Protein AF-A0A227J1L3-F1 (afdb_monomer_lite)

Foldseek 3Di:
DPCPPCPPPDDDPVVVCVVPDVVVLVVDPQKDKDFDDDVPDTFWIWIKGWDWPDDPPDDTDIDMDTDDTDGHPVCPPVCRRVVRVVVVVD

Organism: Vibrio parahaemolyticus (NCBI:txid670)

InterPro domains:
  IPR000182 GNAT domain [PF00583] (14-89)
  IPR000182 GNAT domain [PS51186] (1-90)
  IPR016181 Acyl-CoA N-acyltransferase [SSF55729] (12-89)

Sequence (90 aa):
EHHVQSPELFKTAEEIEQEKSIARYIDNPECLVYVAKVGDEVIGFVSGHFCELTSVVSQPVMMGSVDELYVMPEYRKQGTAQALLDKIEA

pLDDT: mean 77.55, std 16.95, range [43.31, 95.81]

Radius of gyration: 17.52 Å; chains: 1; bounding box: 47×44×36 Å

Structure (mmCIF, N/CA/C/O backbone):
data_AF-A0A227J1L3-F1
#
_entry.id   AF-A0A227J1L3-F1
#
loop_
_atom_site.group_PDB
_atom_site.id
_atom_site.type_symbol
_atom_site.label_atom_id
_atom_site.label_alt_id
_atom_site.label_comp_id
_atom_site.label_asym_id
_atom_site.label_entity_id
_atom_site.label_seq_id
_atom_site.pdbx_PDB_ins_code
_atom_site.Cartn_x
_atom_site.Cartn_y
_atom_site.Cartn_z
_atom_site.occupancy
_atom_site.B_iso_or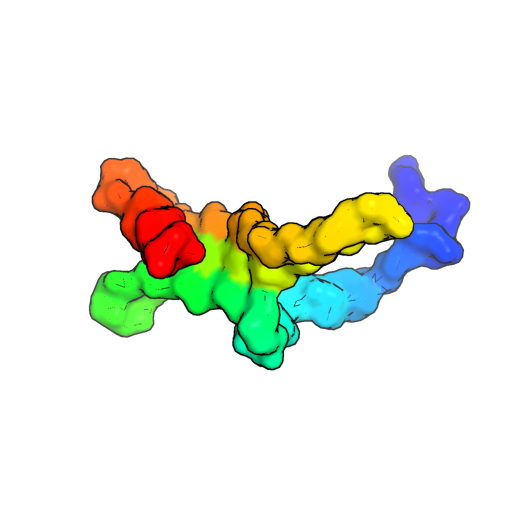_equiv
_atom_site.auth_seq_id
_atom_site.auth_comp_id
_atom_site.auth_asym_id
_atom_site.auth_atom_id
_atom_site.pdbx_PDB_model_num
ATOM 1 N N . GLU A 1 1 ? 12.481 32.066 -7.482 1.00 43.31 1 GLU A N 1
ATOM 2 C CA . GLU A 1 1 ? 11.603 30.885 -7.586 1.00 43.31 1 GLU A CA 1
ATOM 3 C C . GLU A 1 1 ? 12.178 29.918 -8.618 1.00 43.31 1 GLU A C 1
ATOM 5 O O . GLU A 1 1 ? 12.446 30.327 -9.741 1.00 43.31 1 GLU A O 1
ATOM 10 N N . HIS A 1 2 ? 12.483 28.683 -8.209 1.00 47.03 2 HIS A N 1
ATOM 11 C CA . HIS A 1 2 ? 13.324 27.723 -8.955 1.00 47.03 2 HIS A CA 1
ATOM 12 C C . HIS A 1 2 ? 12.676 27.141 -10.232 1.00 47.03 2 HIS A C 1
ATOM 14 O O . HIS A 1 2 ? 13.355 26.513 -11.036 1.00 47.03 2 HIS A O 1
ATOM 20 N N . HIS A 1 3 ? 11.383 27.376 -10.446 1.00 44.88 3 HIS A N 1
ATOM 21 C CA . HIS A 1 3 ? 10.557 26.798 -11.518 1.00 44.88 3 HIS A CA 1
ATOM 22 C C . HIS A 1 3 ? 10.606 27.603 -12.830 1.00 44.88 3 HIS A C 1
ATOM 24 O O . HIS A 1 3 ? 10.005 27.206 -13.820 1.00 44.88 3 HIS A O 1
ATOM 30 N N . VAL A 1 4 ? 11.335 28.725 -12.858 1.00 53.84 4 VAL A N 1
ATOM 31 C CA . VAL A 1 4 ? 11.438 29.611 -14.034 1.00 53.84 4 VAL A CA 1
ATOM 32 C C . VAL A 1 4 ? 12.769 29.431 -14.786 1.00 53.84 4 VAL A C 1
ATOM 34 O O . VAL A 1 4 ? 12.899 29.868 -15.923 1.00 53.84 4 VAL A O 1
ATOM 37 N N . GLN A 1 5 ? 13.773 28.771 -14.192 1.00 51.25 5 GLN A N 1
ATOM 38 C CA . GLN A 1 5 ? 15.148 28.801 -14.714 1.00 51.25 5 GLN A CA 1
ATOM 39 C C . GLN A 1 5 ? 15.543 27.662 -15.672 1.00 51.25 5 GLN A C 1
ATOM 41 O O . GLN A 1 5 ? 16.620 27.756 -16.258 1.00 51.25 5 GLN A O 1
ATOM 46 N N . SER A 1 6 ? 14.741 26.608 -15.873 1.00 45.25 6 SER A N 1
ATOM 47 C CA . SER A 1 6 ? 15.102 25.497 -16.785 1.00 45.25 6 SER A CA 1
ATOM 48 C C . SER A 1 6 ? 13.891 24.654 -17.227 1.00 45.25 6 SER A C 1
ATOM 50 O O . SER A 1 6 ? 13.715 23.541 -16.737 1.00 45.25 6 SER A O 1
ATOM 52 N N . PRO A 1 7 ? 13.052 25.134 -18.160 1.00 52.16 7 PRO A N 1
ATOM 53 C CA . PRO A 1 7 ? 11.909 24.371 -18.686 1.00 52.16 7 PRO A CA 1
ATOM 54 C C . PRO A 1 7 ? 12.293 23.050 -19.385 1.00 52.16 7 PRO A C 1
ATOM 56 O O . PRO A 1 7 ? 11.428 22.227 -19.638 1.00 52.16 7 PRO A O 1
ATOM 59 N N . GLU A 1 8 ? 13.579 22.820 -19.664 1.00 54.00 8 GLU A N 1
ATOM 60 C CA . GLU A 1 8 ? 14.098 21.593 -20.293 1.00 54.00 8 GLU A CA 1
ATOM 61 C C . GLU A 1 8 ? 14.336 20.441 -19.296 1.00 54.00 8 GLU A C 1
ATOM 63 O O . GLU A 1 8 ? 14.576 19.308 -19.701 1.00 54.00 8 GLU A O 1
ATOM 68 N N . LEU A 1 9 ? 14.290 20.725 -17.987 1.00 50.91 9 LEU A N 1
ATOM 69 C CA . LEU A 1 9 ? 14.564 19.761 -16.909 1.00 50.91 9 LEU A CA 1
ATOM 70 C C . LEU A 1 9 ? 13.318 19.379 -16.095 1.00 50.91 9 LEU A C 1
ATOM 72 O O . LEU A 1 9 ? 13.383 18.455 -15.285 1.00 50.91 9 LEU A O 1
ATOM 76 N N . PHE A 1 10 ? 12.194 20.072 -16.287 1.00 52.22 10 PHE A N 1
ATOM 77 C CA . PHE A 1 10 ? 10.962 19.849 -15.532 1.00 52.22 10 PHE A CA 1
ATOM 78 C C . PHE A 1 10 ? 9.835 19.418 -16.468 1.00 52.22 10 PHE A C 1
ATOM 80 O O . PHE A 1 10 ? 9.537 20.104 -17.442 1.00 52.22 10 PHE A O 1
ATOM 87 N N . LYS A 1 11 ? 9.202 18.286 -16.146 1.00 52.75 11 LYS A N 1
ATOM 88 C CA . LYS A 1 11 ? 8.024 17.782 -16.861 1.00 52.75 11 LYS A CA 1
ATOM 89 C C . LYS A 1 11 ? 6.883 18.792 -16.767 1.00 52.75 11 LYS A C 1
ATOM 91 O O . LYS A 1 11 ? 6.715 19.461 -15.742 1.00 52.75 11 LYS A O 1
ATOM 96 N N . THR A 1 12 ? 6.100 18.901 -17.831 1.00 61.91 12 THR A N 1
ATOM 97 C CA . THR A 1 12 ? 4.910 19.753 -17.851 1.00 61.91 12 THR A CA 1
ATOM 98 C C . THR A 1 12 ? 3.871 19.260 -16.839 1.00 61.91 12 THR A C 1
ATOM 100 O O . THR A 1 12 ? 3.869 18.096 -16.439 1.00 61.91 12 THR A O 1
ATOM 103 N N . ALA A 1 13 ? 2.965 20.144 -16.411 1.00 59.34 13 ALA A N 1
ATOM 104 C CA . ALA A 1 13 ? 1.895 19.780 -15.476 1.00 59.34 13 ALA A CA 1
ATOM 105 C C . ALA A 1 13 ? 1.040 18.608 -15.997 1.00 59.34 13 ALA A C 1
ATOM 107 O O . ALA A 1 13 ? 0.665 17.735 -15.221 1.00 59.34 13 ALA A O 1
ATOM 108 N N . GLU A 1 14 ? 0.811 18.563 -17.309 1.00 58.28 14 GLU A N 1
ATOM 109 C CA . GLU A 1 14 ? 0.051 17.515 -17.992 1.00 58.28 14 GLU A CA 1
ATOM 110 C C . GLU A 1 14 ? 0.787 16.163 -17.982 1.00 58.28 14 GLU A C 1
ATOM 112 O O . GLU A 1 14 ? 0.188 15.126 -17.707 1.00 58.28 14 GLU A O 1
ATOM 117 N N . GLU A 1 15 ? 2.109 16.165 -18.179 1.00 56.94 15 GLU A N 1
ATOM 118 C CA . GLU A 1 15 ? 2.938 14.957 -18.055 1.00 56.94 15 GLU A CA 1
ATOM 119 C C . GLU A 1 15 ? 2.995 14.447 -16.607 1.00 56.94 15 GLU A C 1
ATOM 121 O O . GLU A 1 15 ? 2.943 13.242 -16.368 1.00 56.94 15 GLU A O 1
ATOM 126 N N . ILE A 1 16 ? 3.045 15.353 -15.626 1.00 57.34 16 ILE A N 1
ATOM 127 C CA . ILE A 1 16 ? 3.022 14.999 -14.198 1.00 57.34 16 ILE A CA 1
ATOM 128 C C . ILE A 1 16 ? 1.672 14.378 -13.811 1.00 57.34 16 ILE A C 1
ATOM 130 O O . ILE A 1 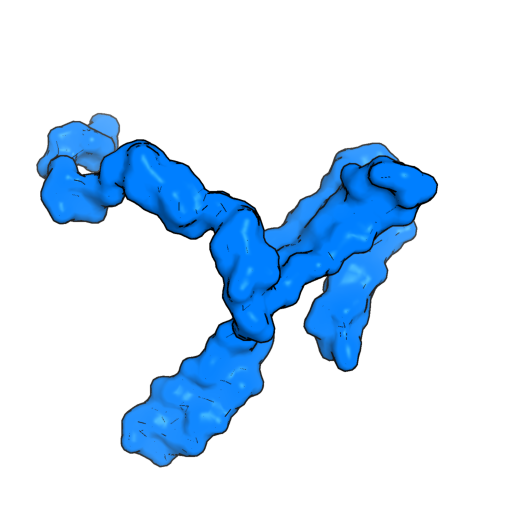16 ? 1.631 13.439 -13.017 1.00 57.34 16 ILE A O 1
ATOM 134 N N . GLU A 1 17 ? 0.568 14.886 -14.355 1.00 54.22 17 GLU A N 1
ATOM 135 C CA . GLU A 1 17 ? -0.779 14.372 -14.098 1.00 54.22 17 GLU A CA 1
ATOM 136 C C . GLU A 1 17 ? -0.993 12.988 -14.736 1.00 54.22 17 GLU A C 1
ATOM 138 O O . GLU A 1 17 ? -1.554 12.092 -14.103 1.00 54.22 17 GLU A O 1
ATOM 143 N N . GLN A 1 18 ? -0.457 12.766 -15.943 1.00 54.25 18 GLN A N 1
ATOM 144 C CA . GLN A 1 18 ? -0.478 11.454 -16.599 1.00 54.25 18 GLN A CA 1
ATOM 145 C C . GLN A 1 18 ? 0.397 10.405 -15.894 1.00 54.25 18 GLN A C 1
ATOM 147 O O . GLN A 1 18 ? 0.037 9.224 -15.888 1.00 54.25 18 GLN A O 1
ATOM 152 N N . GLU A 1 19 ? 1.520 10.806 -15.290 1.00 53.81 19 GLU A N 1
ATOM 153 C CA . GLU A 1 19 ? 2.377 9.908 -14.500 1.00 53.81 19 GLU A CA 1
ATOM 154 C C . GLU A 1 19 ? 1.807 9.591 -13.112 1.00 53.81 19 GLU A C 1
ATOM 156 O O . GLU A 1 19 ? 2.052 8.507 -12.590 1.00 53.81 19 GLU A O 1
ATOM 161 N N . LYS A 1 20 ? 1.008 10.490 -12.524 1.00 50.12 20 LYS A N 1
ATOM 162 C CA . LYS A 1 20 ? 0.382 10.308 -11.200 1.00 50.12 20 LYS A CA 1
ATOM 163 C C . LYS A 1 20 ? -1.004 9.662 -11.240 1.00 50.12 20 LYS A C 1
ATOM 165 O O . LYS A 1 20 ? -1.702 9.629 -10.226 1.00 50.12 20 LYS A O 1
ATOM 170 N N . SER A 1 21 ? -1.441 9.167 -12.395 1.00 56.38 21 SER A N 1
ATOM 171 C CA . SER A 1 21 ? -2.756 8.545 -12.509 1.00 56.38 21 SER A CA 1
ATOM 172 C C . SER A 1 21 ? -2.799 7.208 -11.764 1.00 56.38 21 SER A C 1
ATOM 174 O O . SER A 1 21 ? -2.208 6.220 -12.203 1.00 56.38 21 SER A O 1
ATOM 176 N N . ILE A 1 22 ? -3.572 7.155 -10.674 1.00 59.00 22 ILE A N 1
ATOM 177 C CA . ILE A 1 22 ? -3.829 5.928 -9.902 1.00 59.00 22 ILE A CA 1
ATOM 178 C C . ILE A 1 22 ? -4.387 4.790 -10.773 1.00 59.00 22 ILE A C 1
ATOM 180 O O . ILE A 1 22 ? -4.169 3.621 -10.475 1.00 59.00 22 ILE A O 1
ATOM 184 N N . ALA A 1 23 ? -5.051 5.117 -11.889 1.00 58.62 23 ALA A N 1
ATOM 185 C CA . ALA A 1 23 ? -5.579 4.133 -12.830 1.00 58.62 23 ALA A CA 1
ATOM 186 C C . ALA A 1 23 ? -4.471 3.257 -13.440 1.00 58.62 23 ALA A C 1
ATOM 188 O O . ALA A 1 23 ? -4.633 2.046 -13.524 1.00 58.62 23 ALA A O 1
ATOM 189 N N . ARG A 1 24 ? -3.306 3.833 -13.776 1.00 57.34 24 ARG A N 1
ATOM 190 C CA . ARG A 1 24 ? -2.168 3.050 -14.297 1.00 57.34 24 ARG A CA 1
ATOM 191 C C . ARG A 1 24 ? -1.513 2.193 -13.223 1.00 57.34 24 ARG A C 1
ATOM 193 O O . ARG A 1 24 ? -0.976 1.141 -13.544 1.00 57.34 24 ARG A O 1
ATOM 200 N N . TYR A 1 25 ? -1.566 2.638 -11.970 1.00 56.28 25 TYR A N 1
ATOM 201 C CA . TYR A 1 25 ? -1.109 1.847 -10.833 1.00 56.28 25 TYR A CA 1
ATOM 202 C C . TYR A 1 25 ? -2.029 0.640 -10.598 1.00 56.28 25 TYR A C 1
ATOM 204 O O . TYR A 1 25 ? -1.558 -0.441 -10.292 1.00 56.28 25 TYR A O 1
ATOM 212 N N . ILE A 1 26 ? -3.339 0.790 -10.803 1.00 59.25 26 ILE A N 1
ATOM 213 C CA . ILE A 1 26 ? -4.297 -0.323 -10.716 1.00 59.25 26 ILE A CA 1
ATOM 214 C C . ILE A 1 26 ? -4.140 -1.304 -11.892 1.00 59.25 26 ILE A C 1
ATOM 216 O O . ILE A 1 26 ? -4.306 -2.506 -11.708 1.00 59.25 26 ILE A O 1
ATOM 220 N N . ASP A 1 27 ? -3.812 -0.806 -13.086 1.00 60.34 27 ASP A N 1
ATOM 221 C CA . ASP A 1 27 ? -3.672 -1.629 -14.297 1.00 60.34 27 ASP A CA 1
ATOM 222 C C . ASP A 1 27 ? -2.305 -2.328 -14.430 1.00 60.34 27 ASP A C 1
ATOM 224 O O . ASP A 1 27 ? -2.127 -3.174 -15.310 1.00 60.34 27 ASP A O 1
ATOM 228 N N . ASN A 1 28 ? -1.322 -1.988 -13.590 1.00 69.69 28 ASN A N 1
ATOM 229 C CA . ASN A 1 28 ? -0.012 -2.629 -13.621 1.00 69.69 28 ASN A CA 1
ATOM 230 C C . ASN A 1 28 ? -0.038 -3.926 -12.788 1.00 69.69 28 ASN A C 1
ATOM 232 O O . ASN A 1 28 ? -0.279 -3.857 -11.585 1.00 69.69 28 ASN A O 1
ATOM 236 N N . PRO A 1 29 ? 0.252 -5.104 -13.379 1.00 71.19 29 PRO A N 1
ATOM 237 C CA . PRO A 1 29 ? 0.253 -6.374 -12.649 1.00 71.19 29 PRO A CA 1
ATOM 238 C C . PRO A 1 29 ? 1.287 -6.443 -11.517 1.00 71.19 29 PRO A C 1
ATOM 240 O O . PRO A 1 29 ? 1.147 -7.279 -10.628 1.00 71.19 29 PRO A O 1
ATOM 243 N N . GLU A 1 30 ? 2.307 -5.582 -11.535 1.00 73.88 30 GLU A N 1
ATOM 244 C CA . GLU A 1 30 ? 3.315 -5.493 -10.471 1.00 73.88 30 GLU A CA 1
ATOM 245 C C . GLU A 1 30 ? 2.949 -4.476 -9.385 1.00 73.88 30 GLU A C 1
ATOM 247 O O . GLU A 1 30 ? 3.689 -4.307 -8.422 1.00 73.88 30 GLU A O 1
ATOM 252 N N . CYS A 1 31 ? 1.806 -3.807 -9.510 1.00 80.25 31 CYS A N 1
ATOM 253 C CA . CYS A 1 31 ? 1.298 -2.850 -8.543 1.00 80.25 31 CYS A CA 1
ATOM 254 C C . CYS A 1 31 ? 0.096 -3.433 -7.788 1.00 80.25 31 CYS A C 1
ATOM 256 O O . CYS A 1 31 ? -0.794 -4.070 -8.347 1.00 80.25 31 CYS A O 1
ATOM 258 N N . LEU A 1 32 ? 0.055 -3.185 -6.486 1.00 85.81 32 LEU A N 1
ATOM 259 C CA . LEU A 1 32 ? -0.988 -3.613 -5.570 1.00 85.81 32 LEU A CA 1
ATOM 260 C C . LEU A 1 32 ? -1.652 -2.389 -4.959 1.00 85.81 32 LEU A C 1
ATOM 262 O O . LEU A 1 32 ? -0.981 -1.507 -4.427 1.00 85.81 32 LEU A O 1
ATOM 266 N N . VAL A 1 33 ? -2.983 -2.364 -4.977 1.00 89.94 33 VAL A N 1
ATOM 267 C CA . VAL A 1 33 ? -3.771 -1.363 -4.254 1.00 89.94 33 VAL A CA 1
ATOM 268 C C . VAL A 1 33 ? -4.822 -2.072 -3.418 1.00 89.94 33 VAL A C 1
ATOM 270 O O . VAL A 1 33 ? -5.691 -2.766 -3.948 1.00 89.94 33 VAL A O 1
ATOM 273 N N . TYR A 1 34 ? -4.774 -1.861 -2.106 1.00 92.88 34 TYR A N 1
ATOM 274 C CA . TYR A 1 34 ? -5.806 -2.322 -1.184 1.00 92.88 34 TYR A CA 1
ATOM 275 C C . TYR A 1 34 ? -6.561 -1.138 -0.599 1.00 92.88 34 TYR A C 1
ATOM 277 O O . TYR A 1 34 ? -5.987 -0.090 -0.315 1.00 92.88 34 TYR A O 1
ATOM 285 N N . VAL A 1 35 ? -7.863 -1.322 -0.389 1.00 94.56 35 VAL A N 1
ATOM 286 C CA . VAL A 1 35 ? -8.749 -0.302 0.179 1.00 94.56 35 VAL A CA 1
ATOM 287 C C . VAL A 1 35 ? -9.417 -0.822 1.444 1.00 94.56 35 VAL A C 1
ATOM 289 O O . VAL A 1 35 ? -9.904 -1.951 1.488 1.00 94.56 35 VAL A O 1
ATOM 292 N N . ALA A 1 36 ? -9.466 0.020 2.471 1.00 94.88 36 ALA A N 1
ATOM 293 C CA . ALA A 1 36 ? -10.247 -0.221 3.673 1.00 94.88 36 ALA A CA 1
ATOM 294 C C . ALA A 1 36 ? -11.645 0.364 3.470 1.00 94.88 36 ALA A C 1
ATOM 296 O O . ALA A 1 36 ? -11.782 1.514 3.046 1.00 94.88 36 ALA A O 1
ATOM 297 N N . LYS A 1 37 ? -12.679 -0.422 3.781 1.00 94.88 37 LYS A N 1
ATOM 298 C CA . LYS A 1 37 ? -14.076 -0.021 3.604 1.00 94.88 37 LYS A CA 1
ATOM 299 C C . LYS A 1 37 ? -14.891 -0.192 4.877 1.00 94.88 37 LYS A C 1
ATOM 301 O O . LYS A 1 37 ? -14.704 -1.166 5.605 1.00 94.88 37 LYS A O 1
ATOM 306 N N . VAL A 1 38 ? -15.830 0.724 5.093 1.00 92.62 38 VAL A N 1
ATOM 307 C CA . VAL A 1 38 ? -16.914 0.598 6.074 1.00 92.62 38 VAL A CA 1
ATOM 308 C C . VAL A 1 38 ? -18.225 0.668 5.298 1.00 92.62 38 VAL A C 1
ATOM 310 O O . VAL A 1 38 ? -18.608 1.718 4.792 1.00 92.62 38 VAL A O 1
ATOM 313 N N . GLY A 1 39 ? -18.888 -0.479 5.138 1.00 91.56 39 GLY A N 1
ATOM 314 C CA . GLY A 1 39 ? -19.979 -0.603 4.169 1.00 91.56 39 GLY A CA 1
ATOM 315 C C . GLY A 1 39 ? -19.468 -0.371 2.743 1.00 91.56 39 GLY A C 1
ATOM 316 O O . GLY A 1 39 ? -18.500 -1.008 2.327 1.00 91.56 39 GLY A O 1
ATOM 317 N N . ASP A 1 40 ? -20.096 0.561 2.024 1.00 92.12 40 ASP A N 1
ATOM 318 C CA . ASP A 1 40 ? -19.699 0.955 0.665 1.00 92.12 40 ASP A CA 1
ATOM 319 C C . ASP A 1 40 ? -18.701 2.127 0.627 1.00 92.12 40 ASP A C 1
ATOM 321 O O . ASP A 1 40 ? -18.198 2.478 -0.442 1.00 92.12 40 ASP A O 1
ATOM 325 N N . GLU A 1 41 ? -18.375 2.726 1.776 1.00 93.38 41 GLU A N 1
ATOM 326 C CA . GLU A 1 41 ? -17.477 3.878 1.853 1.00 93.38 41 GLU A CA 1
ATOM 327 C C . GLU A 1 41 ? -16.016 3.441 1.999 1.00 93.38 41 GLU A C 1
ATOM 329 O O . GLU A 1 41 ? -15.675 2.628 2.862 1.00 93.38 41 GLU A O 1
ATOM 334 N N . VAL A 1 42 ? -15.135 3.995 1.162 1.00 94.56 42 VAL A N 1
ATOM 335 C CA . VAL A 1 42 ? -13.683 3.794 1.256 1.00 94.56 42 VAL A CA 1
ATOM 336 C C . VAL A 1 42 ? -13.106 4.786 2.261 1.00 94.56 42 VAL A C 1
ATOM 338 O O . VAL A 1 42 ? -13.110 5.988 2.023 1.00 94.56 42 VAL A O 1
ATOM 341 N N . ILE A 1 43 ? -12.559 4.267 3.359 1.00 95.25 43 ILE A N 1
ATOM 342 C CA . ILE A 1 43 ? -12.033 5.065 4.480 1.00 95.25 43 ILE A CA 1
ATOM 343 C C . ILE A 1 43 ? -10.498 5.162 4.493 1.00 95.25 43 ILE A C 1
ATOM 345 O O . ILE A 1 43 ? -9.907 5.844 5.335 1.00 95.25 43 ILE A O 1
ATOM 349 N N . GLY A 1 44 ? -9.832 4.463 3.575 1.00 94.00 44 GLY A N 1
ATOM 350 C CA . GLY A 1 44 ? -8.381 4.465 3.435 1.00 94.00 44 GLY A CA 1
ATOM 351 C C . GLY A 1 44 ? -7.895 3.514 2.349 1.00 94.00 44 GLY A C 1
ATOM 352 O O . GLY A 1 44 ? -8.657 2.684 1.851 1.00 94.00 44 GLY A O 1
ATOM 353 N N . PHE A 1 45 ? -6.622 3.632 1.995 1.00 95.44 45 PHE A N 1
ATOM 354 C CA . PHE A 1 45 ? -5.969 2.769 1.019 1.00 95.44 45 PHE A CA 1
ATOM 355 C C . PHE A 1 45 ? -4.477 2.616 1.315 1.00 95.44 45 PHE A C 1
ATOM 357 O O . PHE A 1 45 ? -3.888 3.444 2.014 1.00 95.44 45 PHE A O 1
ATOM 364 N N . VAL A 1 46 ? -3.887 1.561 0.758 1.00 94.62 46 VAL A N 1
ATOM 365 C CA . VAL A 1 46 ? -2.441 1.364 0.649 1.00 94.62 46 VAL A CA 1
ATOM 366 C C . VAL A 1 46 ? -2.100 0.985 -0.787 1.00 94.62 46 VAL A C 1
ATOM 368 O O . VAL A 1 46 ? -2.838 0.216 -1.409 1.00 94.62 46 VAL A O 1
ATOM 371 N N . SER A 1 47 ? -1.007 1.532 -1.304 1.00 91.75 47 SER A N 1
ATOM 372 C CA . SER A 1 47 ? -0.429 1.178 -2.595 1.00 91.75 47 SER A CA 1
ATOM 373 C C . SER A 1 47 ? 1.006 0.691 -2.411 1.00 91.75 47 SER A C 1
ATOM 375 O O . SER A 1 47 ? 1.750 1.192 -1.564 1.00 91.75 47 SER A O 1
ATOM 377 N N . GLY A 1 48 ? 1.391 -0.317 -3.182 1.00 89.25 48 GLY A N 1
ATOM 378 C CA . GLY A 1 48 ? 2.761 -0.806 -3.235 1.00 89.25 48 GLY A CA 1
ATOM 379 C C . GLY A 1 48 ? 3.058 -1.501 -4.554 1.00 89.25 48 GLY A C 1
ATOM 380 O O . GLY A 1 48 ? 2.143 -1.932 -5.251 1.00 89.25 48 GLY A O 1
ATOM 381 N N . HIS A 1 49 ? 4.326 -1.570 -4.926 1.00 87.56 49 HIS A N 1
ATOM 382 C CA . HIS A 1 49 ? 4.755 -2.190 -6.172 1.00 87.56 49 HIS A CA 1
ATOM 383 C C . HIS A 1 49 ? 5.860 -3.204 -5.913 1.00 87.56 49 HIS A C 1
ATOM 385 O O . HIS A 1 49 ? 6.653 -3.063 -4.979 1.00 87.56 49 HIS A O 1
ATOM 391 N N . PHE A 1 50 ? 5.919 -4.219 -6.763 1.00 85.25 50 PHE A N 1
ATOM 392 C CA . PHE A 1 50 ? 7.044 -5.128 -6.846 1.00 85.25 50 PHE A CA 1
ATOM 393 C C . PHE A 1 50 ? 8.096 -4.553 -7.789 1.00 85.25 50 PHE A C 1
ATOM 395 O O . PHE A 1 50 ? 7.782 -3.958 -8.818 1.00 85.25 50 PHE A O 1
ATOM 402 N N . CYS A 1 51 ? 9.360 -4.706 -7.418 1.00 78.69 51 CYS A N 1
ATOM 403 C CA . CYS A 1 51 ? 10.483 -4.409 -8.284 1.00 78.69 51 CYS A CA 1
ATOM 404 C C . CYS A 1 51 ? 11.576 -5.461 -8.109 1.00 78.69 51 CYS A C 1
ATOM 406 O O . CYS A 1 51 ? 11.831 -5.971 -7.015 1.00 78.69 51 CYS A O 1
ATOM 408 N N . GLU A 1 52 ? 12.254 -5.782 -9.204 1.00 77.50 52 GLU A N 1
ATOM 409 C CA . GLU A 1 52 ? 13.442 -6.618 -9.148 1.00 77.50 52 GLU A CA 1
ATOM 410 C C . GLU A 1 52 ? 14.672 -5.753 -8.885 1.00 77.50 52 GLU A C 1
ATOM 412 O O . GLU A 1 52 ? 15.034 -4.880 -9.678 1.00 77.50 52 GLU A O 1
ATOM 417 N N . LEU A 1 53 ? 15.376 -6.031 -7.788 1.00 72.38 53 LEU A N 1
ATOM 418 C CA . LEU A 1 53 ? 16.704 -5.476 -7.585 1.00 72.38 53 LEU A CA 1
ATOM 419 C C . LEU A 1 53 ? 17.694 -6.241 -8.469 1.00 72.38 53 LEU A C 1
ATOM 421 O O . LEU A 1 53 ? 18.199 -7.303 -8.096 1.00 72.38 53 LEU A O 1
ATOM 425 N N . THR A 1 54 ? 17.978 -5.700 -9.651 1.00 71.75 54 THR A N 1
ATOM 426 C CA . THR A 1 54 ? 18.953 -6.275 -10.583 1.00 71.75 54 THR A CA 1
ATOM 427 C C . THR A 1 54 ? 20.355 -5.738 -10.305 1.00 71.75 54 THR A C 1
ATOM 429 O O . THR A 1 54 ? 20.578 -4.527 -10.303 1.00 71.75 54 THR A O 1
ATOM 432 N N . SER A 1 55 ? 21.323 -6.634 -10.122 1.00 71.44 55 SER A N 1
ATOM 433 C CA . SER A 1 55 ? 22.746 -6.301 -10.009 1.00 71.44 55 SER A CA 1
ATOM 434 C C . SER A 1 55 ? 23.521 -6.952 -11.148 1.00 71.44 55 SER A C 1
ATOM 436 O O . SER A 1 55 ? 23.210 -8.062 -11.565 1.00 71.44 55 SER A O 1
ATOM 438 N N . VAL A 1 56 ? 24.581 -6.294 -11.620 1.00 73.62 56 VAL A N 1
ATOM 439 C CA . VAL A 1 56 ? 25.459 -6.825 -12.680 1.00 73.62 56 VAL A CA 1
ATOM 440 C C . VAL A 1 56 ? 26.225 -8.088 -12.269 1.00 73.62 56 VAL A C 1
ATOM 442 O O . VAL A 1 56 ? 26.755 -8.788 -13.126 1.00 73.62 56 VAL A O 1
ATOM 445 N N . VAL A 1 57 ? 26.299 -8.377 -10.968 1.00 78.50 57 VAL A N 1
ATOM 446 C CA . VAL A 1 57 ? 27.060 -9.508 -10.409 1.00 78.50 57 VAL A CA 1
ATOM 447 C C . VAL A 1 57 ? 26.215 -10.472 -9.574 1.00 78.50 57 VAL A C 1
ATOM 449 O O . VAL A 1 57 ? 26.728 -11.511 -9.163 1.00 78.50 57 VAL A O 1
ATOM 452 N N . SER A 1 58 ? 24.939 -10.163 -9.328 1.00 72.38 58 SER A N 1
ATOM 453 C CA . SER A 1 58 ? 24.074 -10.955 -8.443 1.00 72.38 58 SER A CA 1
ATOM 454 C C . SER A 1 58 ? 22.765 -11.330 -9.128 1.00 72.38 58 SER A C 1
ATOM 456 O O . SER A 1 58 ? 22.317 -10.646 -10.044 1.00 72.38 58 SER A O 1
ATOM 458 N N . GLN A 1 59 ? 22.139 -12.413 -8.662 1.00 75.19 59 GLN A N 1
ATOM 459 C CA . GLN A 1 59 ? 20.807 -12.801 -9.123 1.00 75.19 59 GLN A CA 1
ATOM 460 C C . GLN A 1 59 ? 19.77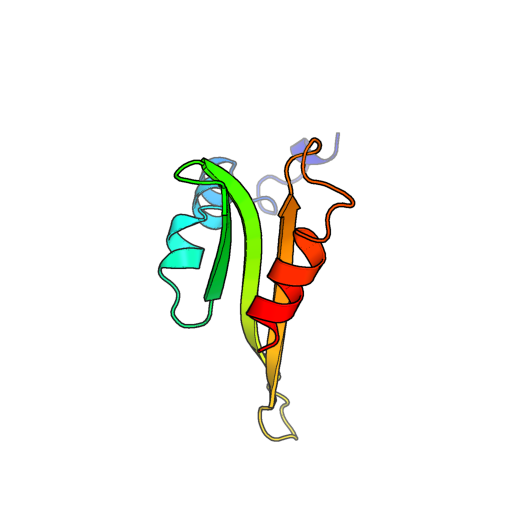4 -11.713 -8.776 1.00 75.19 59 GLN A C 1
ATOM 462 O O . GLN A 1 59 ? 19.897 -11.109 -7.706 1.00 75.19 59 GLN A O 1
ATOM 467 N N . PRO A 1 60 ? 18.776 -11.469 -9.647 1.00 77.94 60 PRO A N 1
ATOM 468 C CA . 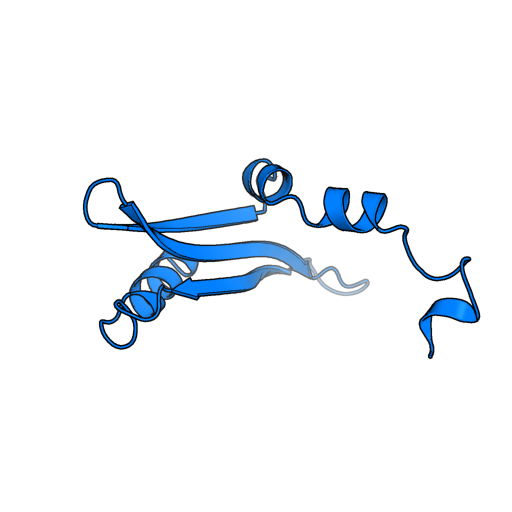PRO A 1 60 ? 17.665 -10.578 -9.339 1.00 77.94 60 PRO A CA 1
ATOM 469 C C . PRO A 1 60 ? 16.954 -11.030 -8.065 1.00 77.94 60 PRO A C 1
ATOM 471 O O . PRO A 1 60 ? 16.667 -12.217 -7.894 1.00 77.94 60 PRO A O 1
ATOM 474 N N . VAL A 1 61 ? 16.683 -10.083 -7.171 1.00 81.31 61 VAL A N 1
ATOM 475 C CA . VAL A 1 61 ? 15.889 -10.328 -5.964 1.00 81.31 61 VAL A CA 1
ATOM 476 C C . VAL A 1 61 ? 14.582 -9.568 -6.105 1.00 81.31 61 VAL A C 1
ATOM 478 O O . VAL A 1 61 ? 14.599 -8.345 -6.236 1.00 81.31 61 VAL A O 1
ATOM 481 N N . MET A 1 62 ? 13.466 -10.293 -6.072 1.00 82.19 62 MET A N 1
ATOM 482 C CA . MET A 1 62 ? 12.135 -9.695 -6.048 1.00 82.19 62 MET A CA 1
ATOM 483 C C . MET A 1 62 ? 11.919 -8.990 -4.705 1.00 82.19 62 MET A C 1
ATOM 485 O O . MET A 1 62 ? 12.069 -9.610 -3.649 1.00 82.19 62 MET A O 1
ATOM 489 N N . MET A 1 63 ? 11.588 -7.703 -4.743 1.00 85.81 63 MET A N 1
ATOM 490 C CA . MET A 1 63 ? 11.309 -6.872 -3.573 1.00 85.81 63 MET A CA 1
ATOM 491 C C . MET A 1 63 ? 9.965 -6.163 -3.739 1.00 85.81 63 MET A C 1
ATOM 493 O O . MET A 1 63 ? 9.548 -5.879 -4.855 1.00 85.81 63 MET A O 1
ATOM 497 N N . GLY A 1 64 ? 9.288 -5.881 -2.627 1.00 86.06 64 GLY A N 1
ATOM 498 C CA . GLY A 1 64 ? 8.084 -5.050 -2.596 1.00 86.06 64 GLY A CA 1
ATOM 499 C C . GLY A 1 64 ? 8.365 -3.721 -1.898 1.00 86.06 64 GLY A C 1
ATOM 500 O O . GLY A 1 64 ? 9.087 -3.690 -0.901 1.00 86.06 64 GLY A O 1
ATOM 501 N N . SER A 1 65 ? 7.792 -2.634 -2.406 1.00 86.31 65 SER A N 1
ATOM 502 C CA . SER A 1 65 ? 7.817 -1.304 -1.791 1.00 86.31 65 SER A CA 1
ATOM 503 C C . SER A 1 65 ? 6.394 -0.846 -1.494 1.00 86.31 65 SER A C 1
ATOM 505 O O . SER A 1 65 ? 5.519 -1.001 -2.340 1.00 86.31 65 SER A O 1
ATOM 507 N N . VAL A 1 66 ? 6.166 -0.260 -0.316 1.00 90.06 66 VAL A N 1
ATOM 508 C CA . VAL A 1 66 ? 4.924 0.464 -0.002 1.00 90.06 66 VAL A CA 1
ATOM 509 C C . VAL A 1 66 ? 5.136 1.928 -0.370 1.00 90.06 66 VAL A C 1
ATOM 511 O O . VAL A 1 66 ? 6.017 2.577 0.192 1.00 90.06 66 VAL A O 1
ATOM 514 N N . ASP A 1 67 ? 4.331 2.440 -1.297 1.00 86.75 67 ASP A N 1
ATOM 515 C CA . ASP A 1 67 ? 4.484 3.799 -1.820 1.00 86.75 67 ASP A CA 1
ATOM 516 C C . ASP A 1 67 ? 3.626 4.790 -1.036 1.00 86.75 67 ASP A C 1
ATOM 518 O O . ASP A 1 67 ? 4.127 5.792 -0.520 1.00 86.75 67 ASP A O 1
ATOM 522 N N . GLU A 1 68 ? 2.328 4.504 -0.910 1.00 90.31 68 GLU A N 1
ATOM 523 C CA . GLU A 1 68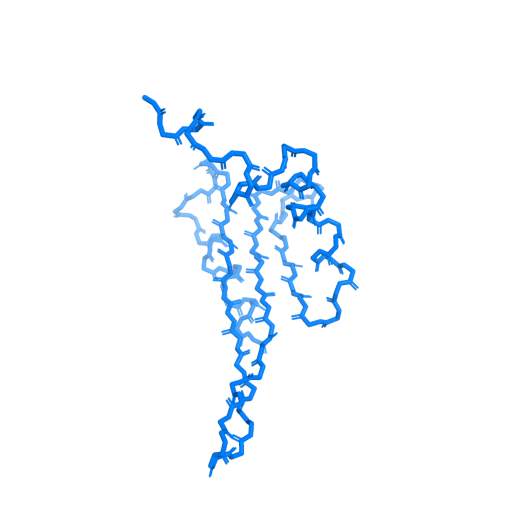 ? 1.378 5.400 -0.259 1.00 90.31 68 GLU A CA 1
ATOM 524 C C . GLU A 1 68 ? 0.488 4.641 0.722 1.00 90.31 68 GLU A C 1
ATOM 526 O O . GLU A 1 68 ? 0.034 3.526 0.477 1.00 90.31 68 GLU A O 1
ATOM 531 N N . LEU A 1 69 ? 0.199 5.285 1.851 1.00 92.69 69 LEU A N 1
ATOM 532 C CA . LEU A 1 69 ? -0.742 4.802 2.851 1.00 92.69 69 LEU A CA 1
ATOM 533 C C . LEU A 1 69 ? -1.544 5.988 3.370 1.00 92.69 69 LEU A C 1
ATOM 535 O O . LEU A 1 69 ? -0.990 6.941 3.925 1.00 92.69 69 LEU A O 1
ATOM 539 N N . TYR A 1 70 ? -2.863 5.916 3.231 1.00 94.50 70 TYR A N 1
ATOM 540 C CA . TYR A 1 70 ? -3.757 6.958 3.707 1.00 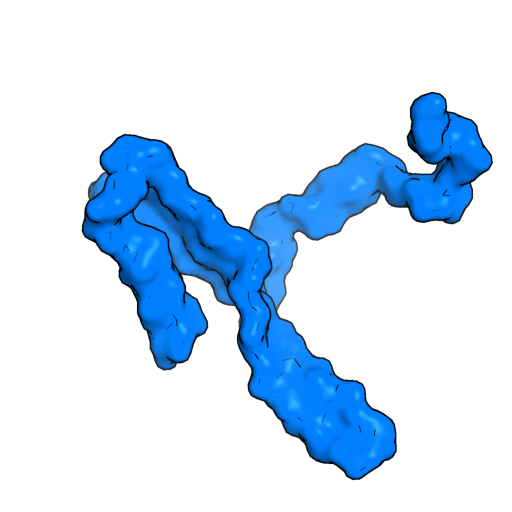94.50 70 TYR A CA 1
ATOM 541 C C . TYR A 1 70 ? -4.957 6.375 4.440 1.00 94.50 70 TYR A C 1
ATOM 543 O O . TYR A 1 70 ? -5.576 5.409 4.007 1.00 94.50 70 TYR A O 1
ATOM 551 N N . VAL A 1 71 ? -5.321 7.023 5.546 1.00 95.81 71 VAL A N 1
ATOM 552 C CA . VAL A 1 71 ? -6.542 6.745 6.304 1.00 95.81 71 VAL A CA 1
ATOM 553 C C . VAL A 1 71 ? -7.202 8.073 6.658 1.00 95.81 71 VAL A C 1
ATOM 555 O O . VAL A 1 71 ? -6.527 9.006 7.128 1.00 95.81 71 VAL A O 1
ATOM 558 N N . MET A 1 72 ? -8.518 8.147 6.460 1.00 93.94 72 MET A N 1
ATOM 559 C CA . MET A 1 72 ? -9.334 9.294 6.852 1.00 93.94 72 MET A CA 1
ATOM 560 C C . MET A 1 72 ? -9.134 9.611 8.343 1.00 93.94 72 MET A C 1
ATOM 562 O O . MET A 1 72 ? -9.108 8.685 9.157 1.00 93.94 72 MET A O 1
ATOM 566 N N . PRO A 1 73 ? -8.981 10.892 8.737 1.00 94.00 73 PRO A N 1
ATOM 567 C CA . PRO A 1 73 ? -8.651 11.276 10.112 1.00 94.00 73 PRO A CA 1
ATOM 568 C C . PRO A 1 73 ? -9.536 10.645 11.191 1.00 94.00 73 PRO A C 1
ATOM 570 O O . PRO A 1 73 ? -9.020 10.225 12.224 1.00 94.00 73 PRO A O 1
ATOM 573 N N . GLU A 1 74 ? -10.836 10.533 10.922 1.00 94.31 74 GLU A N 1
ATOM 574 C CA . GLU A 1 74 ? -11.848 9.976 11.828 1.00 94.31 74 GLU A CA 1
ATOM 575 C C . GLU A 1 74 ? -11.621 8.490 12.134 1.00 94.31 74 GLU A C 1
ATOM 577 O O . GLU A 1 74 ? -11.948 8.026 13.223 1.00 94.31 74 GLU A O 1
ATOM 582 N N . TYR A 1 75 ? -10.977 7.769 11.214 1.00 92.00 75 TYR A N 1
ATOM 583 C CA . TYR A 1 75 ? -10.684 6.339 11.306 1.00 92.00 75 TYR A CA 1
ATOM 584 C C . TYR A 1 75 ? -9.220 6.052 11.689 1.00 92.00 75 TYR A C 1
ATOM 586 O O . TYR A 1 75 ? -8.771 4.903 11.685 1.00 92.00 75 TYR A O 1
ATOM 594 N N . ARG A 1 76 ? -8.436 7.084 12.039 1.00 91.62 76 ARG A N 1
ATOM 595 C CA . ARG A 1 76 ? -7.057 6.913 12.530 1.00 91.62 76 ARG A CA 1
ATOM 596 C C . ARG A 1 76 ? -7.044 6.427 13.977 1.00 91.62 76 ARG A C 1
ATOM 598 O O . ARG A 1 76 ? -7.969 6.671 14.740 1.00 91.62 76 ARG A O 1
ATOM 605 N N . LYS A 1 77 ? -5.943 5.770 14.369 1.00 91.62 77 LYS A N 1
ATOM 606 C CA . LYS A 1 77 ? -5.740 5.157 15.702 1.00 91.62 77 LYS A CA 1
ATOM 607 C C . LYS A 1 77 ? -6.735 4.038 16.054 1.00 91.62 77 LYS A C 1
ATOM 609 O O . LYS A 1 77 ? -6.786 3.619 17.203 1.00 91.62 77 LYS A O 1
ATOM 614 N N . GLN A 1 78 ? -7.470 3.529 15.067 1.00 93.12 78 GLN A N 1
ATOM 615 C CA . GLN A 1 78 ? -8.394 2.397 15.210 1.00 93.12 78 GLN A CA 1
ATOM 616 C C . GLN A 1 78 ? -7.836 1.095 14.606 1.00 93.12 78 GLN A C 1
ATOM 618 O O . GLN A 1 78 ? -8.541 0.100 14.516 1.00 93.12 78 GLN A O 1
ATOM 623 N N . GLY A 1 79 ? -6.570 1.096 14.170 1.00 93.75 79 GLY A N 1
ATOM 624 C CA . GLY A 1 79 ? -5.917 -0.069 13.562 1.00 93.75 79 GLY A CA 1
ATOM 625 C C . GLY A 1 79 ? -6.071 -0.186 12.042 1.00 93.75 79 GLY A C 1
ATOM 626 O O . GLY A 1 79 ? -5.422 -1.038 11.452 1.00 93.75 79 GLY A O 1
ATOM 627 N N . THR A 1 80 ? -6.827 0.696 11.377 1.00 93.94 80 THR A N 1
ATOM 628 C CA . THR A 1 80 ? -7.051 0.651 9.915 1.00 93.94 80 THR A CA 1
ATOM 629 C C . THR A 1 80 ? -5.753 0.647 9.103 1.00 93.94 80 THR A C 1
ATOM 631 O O . THR A 1 80 ? -5.612 -0.132 8.170 1.00 93.94 80 THR A O 1
ATOM 634 N N . ALA A 1 81 ? -4.784 1.489 9.478 1.00 92.44 81 ALA A N 1
ATOM 635 C CA . ALA A 1 81 ? -3.482 1.545 8.811 1.00 92.44 81 ALA A CA 1
ATOM 636 C C . ALA A 1 81 ? -2.687 0.239 8.980 1.00 92.44 81 ALA A C 1
ATOM 638 O O . ALA A 1 81 ? -2.071 -0.220 8.027 1.00 92.44 81 ALA A O 1
ATOM 639 N N . GLN A 1 82 ? -2.749 -0.372 10.167 1.00 95.00 82 GLN A N 1
ATOM 640 C CA . GLN A 1 82 ? -2.095 -1.654 10.427 1.00 95.00 82 GLN A CA 1
ATOM 641 C C . GLN A 1 82 ? -2.737 -2.763 9.596 1.00 95.00 82 GLN A C 1
ATOM 643 O O . GLN A 1 82 ? -2.031 -3.486 8.919 1.00 95.00 82 GLN A O 1
ATOM 648 N N . ALA A 1 83 ? -4.070 -2.834 9.559 1.00 94.81 83 ALA A N 1
ATOM 649 C CA . ALA A 1 83 ? -4.777 -3.836 8.766 1.00 94.81 83 ALA A CA 1
ATOM 650 C C . ALA A 1 83 ? -4.480 -3.722 7.259 1.00 94.81 83 ALA A C 1
ATOM 652 O O . ALA A 1 83 ? -4.436 -4.732 6.563 1.00 94.81 83 ALA A O 1
ATOM 653 N N . LEU A 1 84 ? -4.277 -2.500 6.752 1.00 94.62 84 LEU A N 1
ATOM 654 C CA . LEU A 1 84 ? -3.849 -2.271 5.370 1.00 94.62 84 LEU A CA 1
ATOM 655 C C . LEU A 1 84 ? -2.413 -2.760 5.132 1.00 94.62 84 LEU A C 1
ATOM 657 O O . LEU A 1 84 ? -2.167 -3.412 4.122 1.00 94.62 84 LEU A O 1
ATOM 661 N N . LEU A 1 85 ? -1.491 -2.492 6.061 1.00 93.81 85 LEU A N 1
ATOM 662 C CA . LEU A 1 85 ? -0.109 -2.976 5.980 1.00 93.81 85 LEU A CA 1
ATOM 663 C C . LEU A 1 85 ? -0.028 -4.504 6.079 1.00 93.81 85 LEU A C 1
ATOM 665 O O . LEU A 1 85 ? 0.552 -5.145 5.211 1.00 93.81 85 LEU A O 1
ATOM 669 N N . ASP A 1 86 ? -0.721 -5.101 7.046 1.00 94.31 86 ASP A N 1
ATOM 670 C CA . ASP A 1 86 ? -0.800 -6.556 7.190 1.00 94.31 86 ASP A CA 1
ATOM 671 C C . ASP A 1 86 ? -1.349 -7.209 5.912 1.00 94.31 86 ASP A C 1
ATOM 673 O O . ASP A 1 86 ? -0.997 -8.336 5.576 1.00 94.31 86 ASP A O 1
ATOM 677 N N . LYS A 1 87 ? -2.224 -6.504 5.181 1.00 93.56 87 LYS A N 1
ATOM 678 C CA . LYS A 1 87 ? -2.816 -7.007 3.943 1.00 93.56 87 LYS A CA 1
ATOM 679 C C . LYS A 1 87 ? -1.874 -6.940 2.744 1.00 93.56 87 LYS A C 1
ATOM 681 O O . LYS A 1 87 ? -1.996 -7.795 1.872 1.00 93.56 87 LYS A O 1
ATOM 686 N N . ILE A 1 88 ? -1.002 -5.934 2.670 1.00 90.44 88 ILE A N 1
ATOM 687 C CA . ILE A 1 88 ? -0.038 -5.807 1.568 1.00 90.44 88 ILE A CA 1
ATOM 688 C C . ILE A 1 88 ? 1.218 -6.659 1.791 1.00 90.44 88 ILE A C 1
ATOM 690 O O . ILE A 1 88 ? 1.868 -7.033 0.821 1.00 90.44 88 ILE A O 1
ATOM 694 N N . GLU A 1 89 ? 1.529 -6.998 3.044 1.00 88.56 89 GLU A N 1
ATOM 695 C CA . GLU A 1 89 ? 2.652 -7.871 3.414 1.00 88.56 89 GLU A CA 1
ATOM 696 C C . GLU A 1 89 ? 2.333 -9.379 3.333 1.00 88.56 89 GLU A C 1
ATOM 698 O O . GLU A 1 89 ? 3.264 -10.187 3.292 1.00 88.56 89 GLU A O 1
ATOM 703 N N . ALA A 1 90 ? 1.049 -9.762 3.339 1.00 75.88 90 ALA A N 1
ATOM 704 C CA . ALA A 1 90 ? 0.578 -11.156 3.370 1.00 75.88 90 ALA A CA 1
ATOM 705 C C . ALA A 1 90 ? 0.462 -11.812 1.987 1.00 75.88 90 ALA A C 1
ATOM 707 O O . ALA A 1 90 ? 0.863 -12.995 1.880 1.00 75.88 90 ALA A O 1
#

Secondary structure (DSSP, 8-state):
-GGGS-TTTS--HHHHHHHT-HHHHHH-TTEEEEEEEETTEEEEEEEEEEEEE--SSS--EEEEEEEEEEE-GGGTTTTHHHHHHHHHH-